Protein AF-A0A946EVI9-F1 (afdb_monomer_lite)

Foldseek 3Di:
DDPPDDDDDDDPDDVVVLLVDQWDQDDDPNDGDDIDGPVCRPVDD

Radius of gyration: 13.46 Å; chains: 1; bounding box: 34×19×38 Å

Sequence (45 aa):
LPLGSKIKLIPGHCDPTVNLFDWYVGIRAGKVEALWSVAARGAST

pLDDT: mean 97.14, std 3.21, range [78.88, 98.75]

Secondary structure (DSSP, 8-state):
--TT-------SSHHHHHTT-SEEEEEETTEEEEEEE-TTTT---

Structure (mmCIF, N/CA/C/O backbone):
data_AF-A0A946EVI9-F1
#
_entry.id   AF-A0A946EVI9-F1
#
loop_
_atom_site.group_PDB
_atom_site.id
_atom_site.type_symbol
_atom_site.label_atom_id
_atom_site.label_alt_id
_atom_site.label_comp_id
_atom_site.label_asym_id
_atom_site.label_entit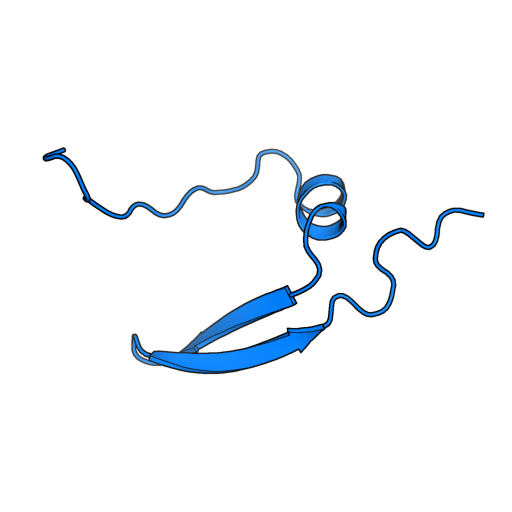y_id
_atom_site.label_seq_id
_atom_site.pdbx_PDB_ins_code
_atom_site.Cartn_x
_atom_site.Cartn_y
_atom_site.Cartn_z
_atom_site.occupancy
_atom_site.B_iso_or_equiv
_atom_site.auth_seq_id
_atom_site.auth_comp_id
_atom_site.auth_asym_id
_atom_site.auth_atom_id
_atom_site.pdbx_PDB_model_num
ATOM 1 N N . LEU A 1 1 ? -1.765 10.473 20.529 1.00 91.62 1 LEU A N 1
ATOM 2 C CA . LEU A 1 1 ? -2.599 9.302 20.171 1.00 91.62 1 LEU A CA 1
ATOM 3 C C . LEU A 1 1 ? -2.231 8.151 21.097 1.00 91.62 1 LEU A C 1
ATOM 5 O O . LEU A 1 1 ? -1.039 7.987 21.336 1.00 91.62 1 LEU A O 1
ATOM 9 N N . PRO A 1 2 ? -3.200 7.394 21.635 1.00 96.56 2 PRO A N 1
ATOM 10 C CA . PRO A 1 2 ? -2.919 6.183 22.406 1.00 96.56 2 PRO A CA 1
ATOM 11 C C . PRO A 1 2 ? -2.130 5.149 21.591 1.00 96.56 2 PRO A C 1
ATOM 13 O O . PRO A 1 2 ? -2.225 5.124 20.358 1.00 96.56 2 PRO A O 1
ATOM 16 N N . LEU A 1 3 ? -1.394 4.271 22.274 1.00 96.94 3 LEU A N 1
ATOM 17 C CA . LEU A 1 3 ? -0.715 3.138 21.644 1.00 96.94 3 LEU A CA 1
ATOM 18 C C . LEU A 1 3 ? -1.718 2.291 20.835 1.00 96.94 3 LEU A C 1
ATOM 20 O O . LEU A 1 3 ? -2.827 2.031 21.295 1.00 96.94 3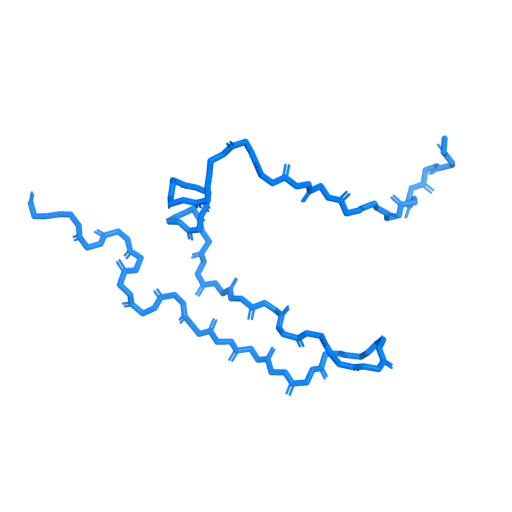 LEU A O 1
ATOM 24 N N . GLY A 1 4 ? -1.338 1.891 19.618 1.00 97.06 4 GLY A N 1
ATOM 25 C CA . GLY A 1 4 ? -2.194 1.115 18.708 1.00 97.06 4 GLY A CA 1
ATOM 26 C C . GLY A 1 4 ? -3.139 1.941 17.823 1.00 97.06 4 GLY A C 1
ATOM 27 O O . GLY A 1 4 ? -3.824 1.373 16.971 1.00 97.06 4 GLY A O 1
ATOM 28 N N . SER A 1 5 ? -3.167 3.270 17.966 1.00 97.88 5 SER A N 1
ATOM 29 C CA . SER A 1 5 ? -3.939 4.137 17.065 1.00 97.88 5 SER A CA 1
ATOM 30 C C . SER A 1 5 ? -3.429 4.038 15.625 1.00 97.88 5 SER A C 1
ATOM 32 O O . SER A 1 5 ? -2.229 4.144 15.378 1.00 97.88 5 SER A O 1
ATOM 34 N N . LYS A 1 6 ? -4.344 3.892 14.662 1.00 95.94 6 LYS A N 1
ATOM 35 C CA . LYS A 1 6 ? -4.018 3.902 13.229 1.00 95.94 6 LYS A CA 1
ATOM 36 C C . LYS A 1 6 ? -4.163 5.310 12.664 1.00 95.94 6 LYS A C 1
ATOM 38 O O . LYS A 1 6 ? -5.145 5.991 12.944 1.00 95.94 6 LYS A O 1
ATOM 43 N N . ILE A 1 7 ? -3.216 5.708 11.824 1.00 97.38 7 ILE A N 1
ATOM 44 C CA . ILE A 1 7 ? -3.251 6.965 11.071 1.00 97.38 7 ILE A CA 1
ATOM 45 C C . ILE A 1 7 ? -2.989 6.690 9.594 1.00 97.38 7 ILE A C 1
ATOM 47 O O . ILE A 1 7 ? -2.377 5.682 9.244 1.00 97.38 7 ILE A O 1
ATOM 51 N N . LYS A 1 8 ? -3.465 7.587 8.728 1.00 96.94 8 LYS A N 1
ATOM 52 C CA . LYS A 1 8 ? -3.134 7.579 7.301 1.00 96.94 8 LYS A CA 1
ATOM 53 C C . LYS A 1 8 ? -2.053 8.619 7.059 1.00 96.94 8 LYS A C 1
ATOM 55 O O . LYS A 1 8 ? -2.202 9.759 7.491 1.00 96.94 8 LYS A O 1
ATOM 60 N N . LEU A 1 9 ? -0.992 8.217 6.374 1.00 97.94 9 LEU A N 1
ATOM 61 C CA . LEU A 1 9 ? 0.088 9.104 5.966 1.00 97.94 9 LEU A CA 1
ATOM 62 C C . LEU A 1 9 ? -0.006 9.318 4.458 1.00 97.94 9 LEU A C 1
ATOM 64 O O . LEU A 1 9 ? -0.219 8.363 3.712 1.00 97.94 9 LEU A O 1
ATOM 68 N N . ILE A 1 10 ? 0.146 10.566 4.024 1.00 98.25 10 ILE A N 1
ATOM 69 C CA . ILE A 1 10 ? 0.316 10.889 2.608 1.00 98.25 10 ILE A CA 1
ATOM 70 C C . ILE A 1 10 ? 1.809 10.742 2.291 1.00 98.25 10 ILE A C 1
ATOM 72 O O . ILE A 1 10 ? 2.626 11.295 3.033 1.00 98.25 10 ILE A O 1
ATOM 76 N N . PRO A 1 11 ? 2.195 9.984 1.251 1.00 98.00 11 PRO A N 1
ATOM 77 C CA . PRO A 1 11 ? 3.599 9.844 0.890 1.00 98.00 11 PRO A CA 1
ATOM 78 C C . PRO A 1 11 ? 4.182 11.178 0.415 1.00 98.00 11 PRO A C 1
ATOM 80 O O . PRO A 1 11 ? 3.485 11.973 -0.211 1.00 98.00 11 PRO A O 1
ATOM 83 N N . GLY A 1 12 ? 5.477 11.397 0.662 1.00 98.38 12 GLY A N 1
ATOM 84 C CA . GLY A 1 12 ? 6.182 12.579 0.151 1.00 98.38 12 GLY A CA 1
ATOM 85 C C . GLY A 1 12 ? 6.360 12.562 -1.373 1.00 98.38 12 GLY A C 1
ATOM 86 O O . GLY A 1 12 ? 6.255 13.600 -2.015 1.00 98.38 12 GLY A O 1
ATOM 87 N N . HIS A 1 13 ? 6.587 11.380 -1.954 1.00 98.25 13 HIS A N 1
ATOM 88 C CA . HIS A 1 13 ? 6.626 11.147 -3.399 1.00 98.25 13 HIS A CA 1
ATOM 89 C C . HIS A 1 13 ? 6.010 9.772 -3.688 1.00 98.25 13 HIS A C 1
ATOM 91 O O . HIS A 1 13 ? 6.397 8.775 -3.068 1.00 98.25 13 HIS A O 1
ATOM 97 N N . CYS A 1 14 ? 5.017 9.716 -4.577 1.00 98.12 14 CYS A N 1
ATOM 98 C CA . CYS A 1 14 ? 4.237 8.506 -4.828 1.00 98.12 14 CYS A CA 1
ATOM 99 C C . CYS A 1 14 ? 5.075 7.376 -5.432 1.00 98.12 14 CYS A C 1
ATOM 101 O O . CYS A 1 14 ? 5.094 6.286 -4.869 1.00 98.12 14 CYS A O 1
ATOM 103 N N . ASP A 1 15 ? 5.806 7.641 -6.508 1.00 97.62 15 ASP A N 1
ATOM 104 C CA . ASP A 1 15 ? 6.522 6.648 -7.315 1.00 97.62 15 ASP A CA 1
ATOM 105 C C . ASP A 1 15 ? 7.537 5.808 -6.520 1.00 97.62 15 ASP A C 1
ATOM 107 O O . ASP A 1 15 ? 7.440 4.577 -6.535 1.00 97.62 15 ASP A O 1
ATOM 111 N N . PRO A 1 16 ? 8.472 6.404 -5.750 1.00 97.19 16 PRO A N 1
ATOM 112 C CA . PRO A 1 16 ? 9.397 5.610 -4.952 1.00 97.19 16 PRO A CA 1
ATOM 113 C C . PRO A 1 16 ? 8.682 4.889 -3.813 1.00 97.19 16 PRO A C 1
ATOM 115 O O . PRO A 1 16 ? 9.098 3.796 -3.458 1.00 97.19 16 PRO A O 1
ATOM 118 N N . THR A 1 17 ? 7.603 5.457 -3.257 1.00 98.44 17 THR A N 1
ATOM 119 C CA . THR A 1 17 ? 6.861 4.816 -2.163 1.00 98.44 17 THR A CA 1
ATOM 120 C C . THR A 1 17 ? 6.188 3.542 -2.646 1.00 98.44 17 THR A C 1
ATOM 122 O O . THR A 1 17 ? 6.326 2.503 -2.010 1.00 98.44 17 THR A O 1
ATOM 125 N N . VAL A 1 18 ? 5.469 3.597 -3.770 1.00 98.00 18 VAL A N 1
ATOM 126 C CA . VAL A 1 18 ? 4.728 2.433 -4.272 1.00 98.00 18 VAL A CA 1
ATOM 127 C C . VAL A 1 18 ? 5.660 1.296 -4.682 1.00 98.00 18 VAL A C 1
ATOM 129 O O . VAL A 1 18 ? 5.315 0.136 -4.492 1.00 98.00 18 VAL A O 1
ATOM 132 N N . ASN A 1 19 ? 6.876 1.610 -5.140 1.00 97.94 19 ASN A N 1
ATOM 133 C CA . ASN A 1 19 ? 7.886 0.614 -5.492 1.00 97.94 19 ASN A CA 1
ATOM 134 C C . ASN A 1 19 ? 8.470 -0.151 -4.279 1.00 97.94 19 ASN A C 1
ATOM 136 O O . ASN A 1 19 ? 9.147 -1.164 -4.462 1.00 97.94 19 ASN A O 1
ATOM 140 N N . LEU A 1 20 ? 8.214 0.304 -3.044 1.00 97.88 20 LEU A N 1
ATOM 141 C CA . LEU A 1 20 ? 8.624 -0.386 -1.811 1.00 97.88 20 LEU A CA 1
ATOM 142 C C . LEU A 1 20 ? 7.661 -1.504 -1.391 1.00 97.88 20 LEU A C 1
ATOM 144 O O . LEU A 1 20 ? 8.009 -2.295 -0.516 1.00 97.88 20 LEU A O 1
ATOM 148 N N . PHE A 1 21 ? 6.459 -1.569 -1.969 1.00 98.25 21 PHE A N 1
ATOM 149 C CA . PHE A 1 21 ? 5.405 -2.492 -1.545 1.00 98.25 21 PHE A CA 1
ATOM 150 C C . PHE A 1 21 ? 4.963 -3.402 -2.690 1.00 98.25 21 PHE A C 1
ATOM 152 O O . PHE A 1 21 ? 4.954 -3.005 -3.851 1.00 98.25 21 PHE A O 1
ATOM 159 N N . ASP A 1 22 ? 4.549 -4.624 -2.355 1.00 98.44 22 ASP A N 1
ATOM 160 C CA . ASP A 1 22 ? 4.033 -5.590 -3.335 1.00 98.44 22 ASP A CA 1
ATOM 161 C C . ASP A 1 22 ? 2.536 -5.414 -3.629 1.00 98.44 22 ASP A C 1
ATOM 163 O O . ASP A 1 22 ? 2.046 -5.930 -4.633 1.00 98.44 22 ASP A O 1
ATOM 167 N N . TRP A 1 23 ? 1.796 -4.703 -2.768 1.00 98.56 23 TRP A N 1
ATOM 168 C CA . TRP A 1 23 ? 0.334 -4.635 -2.823 1.00 98.56 23 TRP A CA 1
ATOM 169 C C . TRP A 1 23 ? -0.224 -3.234 -2.589 1.00 98.56 23 TRP A C 1
ATOM 171 O O . TRP A 1 23 ? 0.211 -2.512 -1.691 1.00 98.56 23 TRP A O 1
ATOM 181 N N . TYR A 1 24 ? -1.299 -2.920 -3.307 1.00 98.56 24 TYR A N 1
ATOM 182 C CA . TYR A 1 24 ? -2.258 -1.890 -2.932 1.00 98.56 24 TYR A CA 1
ATOM 183 C C . TYR A 1 24 ? -3.446 -2.506 -2.202 1.00 98.56 24 TYR A C 1
ATOM 185 O O . TYR A 1 24 ? -4.031 -3.489 -2.660 1.00 98.56 24 TYR A O 1
ATOM 193 N N . VAL A 1 25 ? -3.855 -1.868 -1.105 1.00 98.62 25 VAL A N 1
ATOM 194 C CA . VAL A 1 25 ? -5.087 -2.205 -0.385 1.00 98.62 25 VAL A CA 1
ATOM 195 C C . VAL A 1 25 ? -6.180 -1.211 -0.775 1.00 98.62 25 VAL A C 1
ATOM 197 O O . VAL A 1 25 ? -6.215 -0.084 -0.280 1.00 98.62 25 VAL A O 1
ATOM 200 N N . GLY A 1 26 ? -7.072 -1.621 -1.677 1.00 98.44 26 GLY A N 1
ATOM 201 C CA . GLY A 1 26 ? -8.205 -0.819 -2.134 1.00 98.44 26 GLY A CA 1
ATOM 202 C C . GLY A 1 26 ? -9.330 -0.809 -1.101 1.00 98.44 26 GLY A C 1
ATOM 203 O O . GLY A 1 26 ? -9.856 -1.864 -0.741 1.00 98.44 26 GLY A O 1
ATOM 204 N N . ILE A 1 27 ? -9.713 0.379 -0.626 1.00 98.50 27 ILE A N 1
ATOM 205 C CA . ILE A 1 27 ? -10.762 0.562 0.387 1.00 98.50 27 ILE A CA 1
ATOM 206 C C . ILE A 1 27 ? -11.987 1.246 -0.229 1.00 98.50 27 ILE A C 1
ATOM 208 O O . ILE A 1 27 ? -11.867 2.347 -0.768 1.00 98.50 27 ILE A O 1
ATOM 212 N N . ARG A 1 28 ? -13.177 0.661 -0.052 1.00 98.56 28 ARG A N 1
ATOM 213 C CA . ARG A 1 28 ? -14.475 1.288 -0.359 1.00 98.56 28 ARG A CA 1
ATOM 214 C C . ARG A 1 28 ? -15.424 1.114 0.821 1.00 98.56 28 ARG A C 1
ATOM 216 O O . ARG A 1 28 ? -15.444 0.068 1.460 1.00 98.56 28 ARG A O 1
ATOM 223 N N . ALA A 1 29 ? -16.179 2.164 1.155 1.00 98.06 29 ALA A N 1
ATOM 224 C CA . ALA A 1 29 ? -17.131 2.156 2.274 1.00 98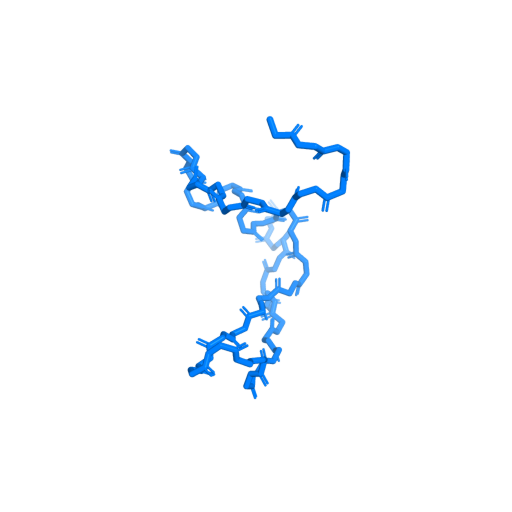.06 29 ALA A CA 1
ATOM 225 C C . ALA A 1 29 ? -16.529 1.651 3.610 1.00 98.06 29 ALA A C 1
ATOM 227 O O . ALA A 1 29 ? -17.171 0.938 4.378 1.00 98.06 29 ALA A O 1
ATOM 228 N N . GLY A 1 30 ? -15.264 1.996 3.875 1.00 97.44 30 GLY A N 1
ATOM 229 C CA . GLY A 1 30 ? -14.565 1.617 5.107 1.00 97.44 30 GLY A CA 1
ATOM 230 C C . GLY A 1 30 ? -14.125 0.151 5.186 1.00 97.44 30 GLY A C 1
ATOM 231 O O . GLY A 1 30 ? -13.649 -0.268 6.240 1.00 97.44 30 GLY A O 1
ATOM 232 N N . LYS A 1 31 ? -14.245 -0.624 4.102 1.00 98.25 31 LYS A N 1
ATOM 233 C CA . LYS A 1 31 ? -13.823 -2.029 4.028 1.00 98.25 31 LYS A CA 1
ATOM 234 C C . LYS A 1 31 ? -12.831 -2.250 2.892 1.00 98.25 31 LYS A C 1
ATOM 236 O O . LYS A 1 31 ? -12.811 -1.496 1.922 1.00 98.25 31 LYS A O 1
ATOM 241 N N . VAL A 1 32 ? -12.010 -3.290 3.027 1.00 98.44 32 VAL A N 1
ATOM 242 C CA . VAL A 1 32 ? -11.165 -3.765 1.926 1.00 98.44 32 VAL A CA 1
ATOM 243 C C . VAL A 1 32 ? -12.077 -4.326 0.843 1.00 98.44 32 VAL A C 1
ATOM 245 O O . VAL A 1 32 ? -12.878 -5.217 1.113 1.00 98.44 32 VAL A O 1
ATOM 248 N N . GLU A 1 33 ? -11.963 -3.778 -0.359 1.00 98.75 33 GLU A N 1
ATOM 249 C CA . GLU A 1 33 ? -12.698 -4.228 -1.542 1.00 98.75 33 GLU A CA 1
ATOM 250 C C . GLU A 1 33 ? -11.796 -5.028 -2.481 1.00 98.75 33 GLU A C 1
ATOM 252 O O . GLU A 1 33 ? -12.238 -6.003 -3.080 1.00 98.75 33 GLU A O 1
ATOM 257 N N . ALA A 1 34 ? -10.527 -4.630 -2.596 1.00 98.56 34 ALA A N 1
ATOM 258 C CA . ALA A 1 34 ? -9.584 -5.250 -3.510 1.00 98.56 34 ALA A CA 1
ATOM 259 C C . ALA A 1 34 ? -8.159 -5.242 -2.951 1.00 98.56 34 ALA A C 1
ATOM 261 O O . ALA A 1 34 ? -7.768 -4.349 -2.196 1.00 98.56 34 ALA A O 1
ATOM 262 N N . LEU A 1 35 ? -7.378 -6.227 -3.387 1.00 98.50 35 LEU A N 1
ATOM 263 C CA . LEU A 1 35 ? -5.927 -6.257 -3.264 1.00 98.50 35 LEU A CA 1
ATOM 264 C C . LEU A 1 35 ? -5.350 -6.327 -4.673 1.00 98.50 35 LEU A C 1
ATOM 266 O O . LEU A 1 35 ? -5.644 -7.266 -5.412 1.00 98.50 35 LEU A O 1
ATOM 270 N N . TRP A 1 36 ? -4.563 -5.329 -5.058 1.00 98.69 36 TRP A N 1
ATOM 271 C CA . TRP A 1 36 ? -3.897 -5.306 -6.360 1.00 98.69 36 TRP A CA 1
ATOM 272 C C . TRP A 1 36 ? -2.407 -5.491 -6.169 1.00 98.69 36 TRP A C 1
ATOM 274 O O . TRP A 1 36 ? -1.822 -4.831 -5.312 1.00 98.69 36 TRP A O 1
ATOM 284 N N . SER A 1 37 ? -1.795 -6.363 -6.964 1.00 98.38 37 SER A N 1
ATOM 285 C CA . SER A 1 37 ? -0.343 -6.468 -6.983 1.00 98.38 37 SER A CA 1
ATOM 286 C C . SER A 1 37 ? 0.262 -5.229 -7.640 1.00 98.38 37 SER A C 1
ATOM 288 O O . SER A 1 37 ? -0.256 -4.695 -8.626 1.00 98.38 37 SER A O 1
ATOM 290 N N . VAL A 1 38 ? 1.398 -4.780 -7.120 1.00 98.31 38 VAL A N 1
ATOM 291 C CA . VAL A 1 38 ? 2.265 -3.822 -7.807 1.00 98.31 38 VAL A CA 1
ATOM 292 C C . VAL A 1 38 ? 3.049 -4.612 -8.853 1.00 98.31 38 VAL A C 1
ATOM 294 O O . VAL A 1 38 ? 4.178 -5.035 -8.629 1.00 98.31 38 VAL A O 1
ATOM 297 N N . ALA A 1 39 ? 2.406 -4.882 -9.990 1.00 98.06 39 ALA A N 1
ATOM 298 C CA . ALA A 1 39 ? 2.873 -5.868 -10.969 1.00 98.06 39 ALA A CA 1
ATOM 299 C C . ALA A 1 39 ? 4.296 -5.616 -11.504 1.00 98.06 39 ALA A C 1
ATOM 301 O O . ALA A 1 39 ? 5.000 -6.565 -11.832 1.00 98.06 39 ALA A O 1
ATOM 302 N N . ALA A 1 40 ? 4.722 -4.352 -11.571 1.00 97.44 40 ALA A N 1
ATOM 303 C CA . ALA A 1 40 ? 6.044 -3.947 -12.048 1.00 97.44 40 ALA A CA 1
ATOM 304 C C . ALA A 1 40 ? 6.988 -3.500 -10.915 1.00 97.44 40 ALA A C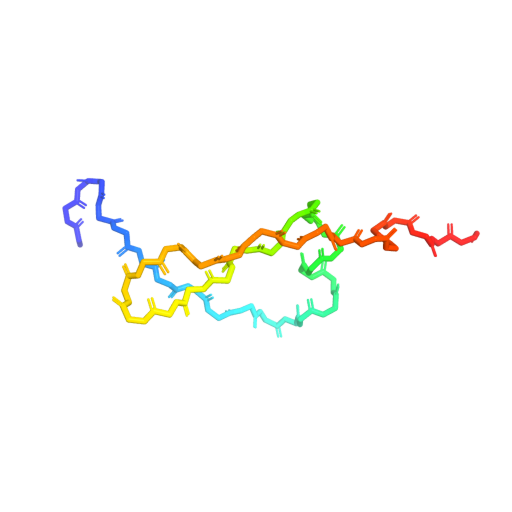 1
ATOM 306 O O . ALA A 1 40 ? 7.955 -2.779 -11.171 1.00 97.44 40 ALA A O 1
ATOM 307 N N . ARG A 1 41 ? 6.718 -3.884 -9.657 1.00 97.75 41 ARG A N 1
ATOM 308 C CA . ARG A 1 41 ? 7.592 -3.536 -8.528 1.00 97.75 41 ARG A CA 1
ATOM 309 C C . ARG A 1 41 ? 9.021 -4.004 -8.810 1.00 97.75 41 ARG A C 1
ATOM 311 O O . ARG A 1 41 ? 9.258 -5.179 -9.075 1.00 97.75 41 ARG A O 1
ATOM 318 N N . GLY A 1 42 ? 9.979 -3.090 -8.704 1.00 95.38 42 GLY A N 1
ATOM 319 C CA . GLY A 1 42 ? 11.398 -3.375 -8.889 1.00 95.38 42 GLY A CA 1
ATOM 320 C C . GLY A 1 42 ? 11.805 -3.675 -10.333 1.00 95.38 42 GLY A C 1
ATOM 321 O O . GLY A 1 42 ? 12.916 -4.151 -10.535 1.00 95.38 42 GLY A O 1
ATOM 322 N N . ALA A 1 43 ? 10.954 -3.396 -11.327 1.00 96.25 43 ALA A N 1
ATOM 323 C CA . ALA A 1 43 ? 11.277 -3.547 -12.747 1.00 96.25 43 ALA A CA 1
ATOM 324 C C . ALA A 1 43 ? 12.200 -2.415 -13.248 1.00 96.25 43 ALA A C 1
ATOM 326 O O . ALA A 1 43 ? 11.859 -1.654 -14.152 1.0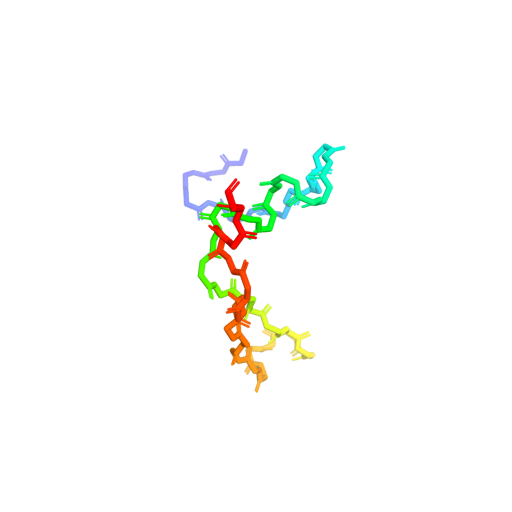0 96.25 43 ALA A O 1
ATOM 327 N N . SER A 1 44 ? 13.369 -2.295 -12.623 1.00 90.00 44 SER A N 1
ATOM 328 C CA . SER A 1 44 ? 14.470 -1.432 -13.041 1.00 90.00 44 SER A CA 1
ATOM 329 C C . SER A 1 44 ? 15.527 -2.309 -13.706 1.00 90.00 44 SER A C 1
ATOM 331 O O . SER A 1 44 ? 16.055 -3.218 -13.069 1.00 90.00 44 SER A O 1
ATOM 333 N N . THR A 1 45 ? 15.756 -2.075 -14.998 1.00 78.88 45 THR A N 1
ATOM 334 C CA . THR A 1 45 ? 16.736 -2.788 -15.835 1.00 78.88 45 THR A CA 1
ATOM 335 C C . THR A 1 45 ? 18.170 -2.479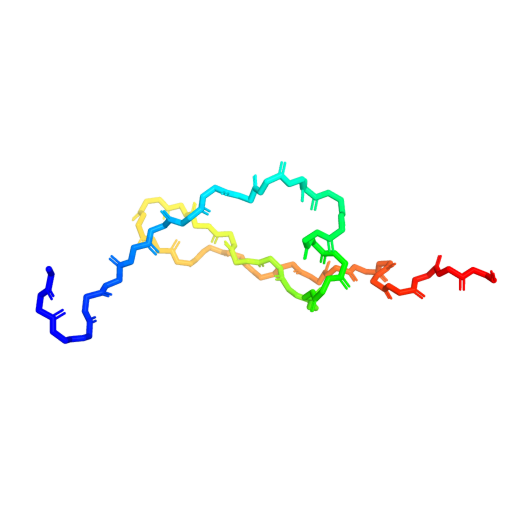 -15.451 1.00 78.88 45 THR A C 1
ATOM 337 O O . THR A 1 45 ? 18.432 -1.281 -15.191 1.00 78.88 45 THR A O 1
#